Protein AF-A0A8G0ZUX7-F1 (afdb_monomer)

Solvent-accessible surface area (backbone atoms only — not comparable to full-atom values): 9586 Å² total; per-residue (Å²): 133,88,79,82,77,76,72,88,67,73,80,69,89,56,56,76,66,33,42,53,36,44,75,70,40,68,46,52,58,52,49,66,50,47,54,60,52,49,51,51,44,46,54,55,25,51,53,34,42,50,45,19,73,76,69,72,49,55,58,68,60,20,51,52,34,50,53,52,41,44,54,48,51,54,50,50,49,56,51,45,27,54,34,34,30,64,35,73,74,39,70,51,62,49,88,84,43,34,68,51,43,56,37,48,51,52,24,49,50,38,46,49,51,44,52,51,30,63,78,69,61,76,49,58,74,69,58,46,49,52,46,50,51,54,24,48,54,42,41,50,54,35,51,48,54,52,52,54,51,54,51,50,56,51,52,60,55,60,74,65,55,78,73,78,78,75,78,76,73,89,128

Mean predicted aligned error: 7.19 Å

Structure (mmCIF, N/CA/C/O backbone):
data_AF-A0A8G0ZUX7-F1
#
_entry.id   AF-A0A8G0ZUX7-F1
#
loop_
_atom_site.group_PDB
_atom_site.id
_atom_site.type_symbol
_atom_site.label_atom_id
_atom_site.label_alt_id
_atom_site.label_comp_id
_atom_site.label_asym_id
_atom_site.label_entity_id
_atom_site.label_seq_id
_atom_site.pdbx_PDB_ins_code
_atom_site.Cartn_x
_atom_site.Cartn_y
_atom_site.Cartn_z
_atom_site.occupancy
_atom_site.B_iso_or_equiv
_atom_site.auth_seq_id
_atom_site.auth_comp_id
_atom_site.auth_asym_id
_atom_site.auth_atom_id
_atom_site.pdbx_PDB_model_num
ATOM 1 N N . MET A 1 1 ? 40.802 23.663 -26.941 1.00 46.91 1 MET A N 1
ATOM 2 C CA . MET A 1 1 ? 40.441 22.458 -26.160 1.00 46.91 1 MET A CA 1
ATOM 3 C C . MET A 1 1 ? 38.925 22.418 -26.002 1.00 46.91 1 MET A C 1
ATOM 5 O O . MET A 1 1 ? 38.394 23.395 -25.481 1.00 46.91 1 MET A O 1
ATOM 9 N N . PRO A 1 2 ? 38.210 21.379 -26.467 1.00 40.09 2 PRO A N 1
ATOM 10 C CA . PRO A 1 2 ? 36.776 21.268 -26.227 1.00 40.09 2 PRO A CA 1
ATOM 11 C C . PRO A 1 2 ? 36.542 20.947 -24.749 1.00 40.09 2 PRO A C 1
ATOM 13 O O . PRO A 1 2 ? 37.128 20.016 -24.198 1.00 40.09 2 PRO A O 1
ATOM 16 N N . ARG A 1 3 ? 35.709 21.754 -24.097 1.00 42.25 3 ARG A N 1
ATOM 17 C CA . ARG A 1 3 ? 35.315 21.578 -22.700 1.00 42.25 3 ARG A CA 1
ATOM 18 C C . ARG A 1 3 ? 34.274 20.458 -22.663 1.00 42.25 3 ARG A C 1
ATOM 20 O O . ARG A 1 3 ? 33.165 20.656 -23.147 1.00 42.25 3 ARG A O 1
ATOM 27 N N . LEU A 1 4 ? 34.632 19.287 -22.138 1.00 48.44 4 LEU A N 1
ATOM 28 C CA . LEU A 1 4 ? 33.670 18.217 -21.873 1.00 48.44 4 LEU A CA 1
ATOM 29 C C . LEU A 1 4 ? 32.710 18.707 -20.784 1.00 48.44 4 LEU A C 1
ATOM 31 O O . LEU A 1 4 ? 33.050 18.732 -19.602 1.00 48.44 4 LEU A O 1
ATOM 35 N N . THR A 1 5 ? 31.521 19.146 -21.181 1.00 43.84 5 THR A N 1
ATOM 36 C CA . THR A 1 5 ? 30.413 19.370 -20.260 1.00 43.84 5 THR A CA 1
ATOM 37 C C . THR A 1 5 ? 29.921 18.005 -19.802 1.00 43.84 5 THR A C 1
ATOM 39 O O . THR A 1 5 ? 29.154 17.333 -20.488 1.00 43.84 5 THR A O 1
ATOM 42 N N . TYR A 1 6 ? 30.385 17.562 -18.633 1.00 41.53 6 TYR A N 1
ATOM 43 C CA . TYR A 1 6 ? 29.750 16.447 -17.945 1.00 41.53 6 TYR A CA 1
ATOM 44 C C . TYR A 1 6 ? 28.365 16.944 -17.528 1.00 41.53 6 TYR A C 1
ATOM 46 O O . TYR A 1 6 ? 28.220 17.649 -16.529 1.00 41.53 6 TYR A O 1
ATOM 54 N N . SER A 1 7 ? 27.345 16.654 -18.340 1.00 51.12 7 SER A N 1
ATOM 55 C CA . SER A 1 7 ? 25.968 16.722 -17.864 1.00 51.12 7 SER A CA 1
ATOM 56 C C . SER A 1 7 ? 25.947 15.878 -16.595 1.00 51.12 7 SER A C 1
ATOM 58 O O . SER A 1 7 ? 26.295 14.697 -16.640 1.00 51.12 7 SER A O 1
ATOM 60 N N . SER A 1 8 ? 25.624 16.482 -15.452 1.00 53.84 8 SER A N 1
ATOM 61 C CA . SER A 1 8 ? 25.340 15.771 -14.206 1.00 53.84 8 SER A CA 1
ATOM 62 C C . SER A 1 8 ? 24.028 15.002 -14.389 1.00 53.84 8 SER A C 1
ATOM 64 O O . SER A 1 8 ? 22.993 15.302 -13.798 1.00 53.84 8 SER A O 1
ATOM 66 N N . GLY A 1 9 ? 24.054 14.037 -15.306 1.00 50.56 9 GLY A N 1
ATOM 67 C CA . GLY A 1 9 ? 22.902 13.296 -15.763 1.00 50.56 9 GLY A CA 1
ATOM 68 C C . GLY A 1 9 ? 22.456 12.387 -14.641 1.00 50.56 9 GLY A C 1
ATOM 69 O O . GLY A 1 9 ? 23.124 11.400 -14.328 1.00 50.56 9 GLY A O 1
ATOM 70 N N . ARG A 1 10 ? 21.316 12.712 -14.027 1.00 61.59 10 ARG A N 1
ATOM 71 C CA . ARG A 1 10 ? 20.598 11.757 -13.184 1.00 61.59 10 ARG A CA 1
ATOM 72 C C . ARG A 1 10 ? 20.484 10.443 -13.948 1.00 61.59 10 ARG A C 1
ATOM 74 O O . ARG A 1 10 ? 20.106 10.430 -15.119 1.00 61.59 10 ARG A O 1
ATOM 81 N N . LYS A 1 11 ? 20.833 9.339 -13.285 1.00 69.12 11 LYS A N 1
ATOM 82 C CA . LYS A 1 11 ? 20.730 8.006 -13.875 1.00 69.12 11 LYS A CA 1
ATOM 83 C C . LYS A 1 11 ? 19.268 7.791 -14.304 1.00 69.12 11 LYS A C 1
ATOM 85 O O . LYS A 1 11 ? 18.387 7.875 -13.446 1.00 69.12 11 LYS A O 1
ATOM 90 N N . PRO A 1 12 ? 18.988 7.570 -15.599 1.00 73.56 12 PRO A N 1
ATOM 91 C CA . PRO A 1 12 ? 17.620 7.448 -16.081 1.00 73.56 12 PRO A CA 1
ATOM 92 C C . PRO A 1 12 ? 16.940 6.231 -15.449 1.00 73.56 12 PRO A C 1
ATOM 94 O O . PRO A 1 12 ? 17.558 5.178 -15.311 1.00 73.56 12 PRO A O 1
ATOM 97 N N . LEU A 1 13 ? 15.655 6.374 -15.105 1.00 82.81 13 LEU A N 1
ATOM 98 C CA . LEU A 1 13 ? 14.870 5.328 -14.432 1.00 82.81 13 LEU A CA 1
ATOM 99 C C . LEU A 1 13 ? 14.754 4.030 -15.252 1.00 82.81 13 LEU A C 1
ATOM 101 O O . LEU A 1 13 ? 14.621 2.953 -14.685 1.00 82.81 13 LEU A O 1
ATOM 105 N N . TYR A 1 14 ? 14.802 4.150 -16.581 1.00 89.19 14 TYR A N 1
ATOM 106 C CA . TYR A 1 14 ? 14.746 3.033 -17.520 1.00 89.19 14 TYR A CA 1
ATOM 107 C C . TYR A 1 14 ? 15.785 3.227 -18.624 1.00 89.19 14 TYR A C 1
ATOM 109 O O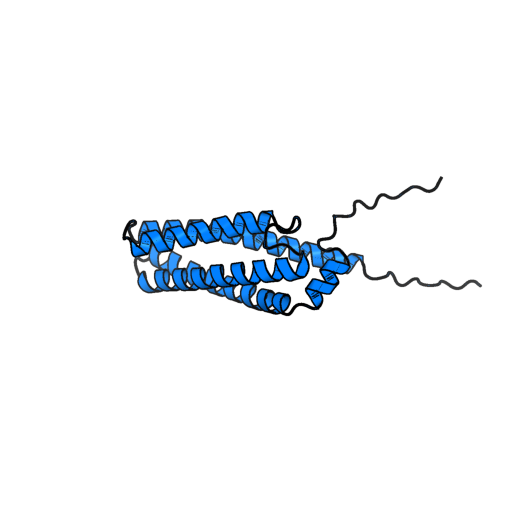 . TYR A 1 14 ? 15.872 4.314 -19.217 1.00 89.19 14 TYR A O 1
ATOM 117 N N . THR A 1 15 ? 16.492 2.156 -18.972 1.00 91.19 15 THR A N 1
ATOM 118 C CA . THR A 1 15 ? 17.169 2.008 -20.266 1.00 91.19 15 THR A CA 1
ATOM 119 C C . THR A 1 15 ? 16.148 2.043 -21.417 1.00 91.19 15 THR A C 1
ATOM 121 O O . THR A 1 15 ? 14.950 1.831 -21.196 1.00 91.19 15 THR A O 1
ATOM 124 N N . PRO A 1 16 ? 16.572 2.286 -22.673 1.00 92.31 16 PRO A N 1
ATOM 125 C CA . PRO A 1 16 ? 15.661 2.249 -23.821 1.00 92.31 16 PRO A CA 1
ATOM 126 C C . PRO A 1 16 ? 14.915 0.913 -23.962 1.00 92.31 16 PRO A C 1
ATOM 128 O O . PRO A 1 16 ? 13.725 0.896 -24.262 1.00 92.31 16 PRO A O 1
ATOM 131 N N . GLN A 1 17 ? 15.594 -0.202 -23.678 1.00 94.12 17 GLN A N 1
ATOM 132 C CA . GLN A 1 17 ? 15.009 -1.541 -23.757 1.00 94.12 17 GLN A CA 1
ATOM 133 C C . GLN A 1 17 ? 13.985 -1.789 -22.639 1.00 94.12 17 GLN A C 1
ATOM 135 O O . GLN A 1 17 ? 12.903 -2.306 -22.905 1.00 94.12 17 GLN A O 1
ATOM 140 N N . GLU A 1 18 ? 14.285 -1.388 -21.399 1.00 94.56 18 GLU A N 1
ATOM 141 C CA . GLU A 1 18 ? 13.328 -1.472 -20.283 1.00 94.56 18 GLU A CA 1
ATOM 142 C C . GLU A 1 18 ? 12.096 -0.607 -20.543 1.00 94.56 18 GLU A C 1
ATOM 144 O O . GLU A 1 18 ? 10.974 -1.035 -20.282 1.00 94.56 18 GLU A O 1
ATOM 149 N N . ARG A 1 19 ? 12.280 0.582 -21.125 1.00 92.88 19 ARG A N 1
ATOM 150 C CA . ARG A 1 19 ? 11.168 1.453 -21.514 1.00 92.88 19 ARG A CA 1
ATOM 151 C C . ARG A 1 19 ? 10.269 0.793 -22.559 1.00 92.88 19 ARG A C 1
ATOM 153 O O . ARG A 1 19 ? 9.060 0.778 -22.373 1.00 92.88 19 ARG A O 1
ATOM 160 N N . ALA A 1 20 ? 10.845 0.182 -23.595 1.00 94.94 20 ALA A N 1
ATOM 161 C CA . ALA A 1 20 ? 10.073 -0.550 -24.599 1.00 94.94 20 ALA A CA 1
ATOM 162 C C . ALA A 1 20 ? 9.286 -1.729 -23.989 1.00 94.94 20 ALA A C 1
ATOM 164 O O . ALA A 1 20 ? 8.121 -1.944 -24.329 1.00 94.94 20 ALA A O 1
ATOM 165 N N . ARG A 1 21 ? 9.878 -2.464 -23.035 1.00 96.75 21 ARG A N 1
ATOM 166 C CA . ARG A 1 21 ? 9.169 -3.527 -22.293 1.00 96.75 21 ARG A CA 1
ATOM 167 C C . ARG A 1 21 ? 8.042 -2.973 -21.418 1.00 96.75 21 ARG A C 1
ATOM 169 O O . ARG A 1 21 ? 6.944 -3.522 -21.414 1.00 96.75 21 ARG A O 1
ATOM 176 N N . ARG A 1 22 ? 8.278 -1.859 -20.720 1.00 95.31 22 ARG A N 1
ATOM 177 C CA . ARG A 1 22 ? 7.262 -1.159 -19.915 1.00 95.31 22 ARG A CA 1
ATOM 178 C C . ARG A 1 22 ? 6.079 -0.696 -20.764 1.00 95.31 22 ARG A C 1
ATOM 180 O O . ARG A 1 22 ? 4.936 -0.824 -20.333 1.00 95.31 22 ARG A O 1
ATOM 187 N N . ASP A 1 23 ? 6.356 -0.154 -21.942 1.00 95.19 23 ASP A N 1
ATOM 188 C CA . ASP A 1 23 ? 5.329 0.423 -22.811 1.00 95.19 23 ASP A CA 1
ATOM 189 C C . ASP A 1 23 ? 4.517 -0.661 -23.542 1.00 95.19 23 ASP A C 1
ATOM 191 O O . ASP A 1 23 ? 3.363 -0.431 -23.892 1.00 95.19 23 ASP A O 1
ATOM 195 N N . SER A 1 24 ? 5.079 -1.862 -23.717 1.00 96.31 24 SER A N 1
ATOM 196 C CA . SER A 1 24 ? 4.398 -3.003 -24.351 1.00 96.31 24 SER A CA 1
ATOM 197 C C . SER A 1 24 ? 3.643 -3.914 -23.376 1.00 96.31 24 SER A C 1
ATOM 199 O O . SER A 1 24 ? 2.762 -4.667 -23.796 1.00 96.31 24 SER A O 1
ATOM 201 N N . THR A 1 25 ? 3.945 -3.870 -22.074 1.00 97.12 25 THR A N 1
ATOM 202 C CA . THR A 1 25 ? 3.295 -4.742 -21.087 1.00 97.12 25 THR A CA 1
ATOM 203 C C . THR A 1 25 ? 1.962 -4.186 -20.575 1.00 97.12 25 THR A C 1
ATOM 205 O O . THR A 1 25 ? 1.859 -3.042 -20.129 1.00 97.12 25 THR A O 1
ATOM 208 N N . ARG A 1 26 ? 0.927 -5.037 -20.532 1.00 97.75 26 ARG A N 1
ATOM 209 C CA . ARG A 1 26 ? -0.393 -4.702 -19.952 1.00 97.75 26 ARG A CA 1
ATOM 210 C C . ARG A 1 26 ? -0.320 -4.413 -18.453 1.00 97.75 26 ARG A C 1
ATOM 212 O O . ARG A 1 26 ?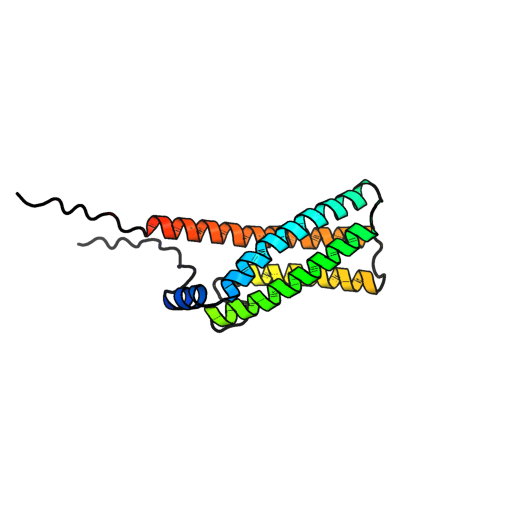 -1.188 -3.730 -17.914 1.00 97.75 26 ARG A O 1
ATOM 219 N N . TRP A 1 27 ? 0.717 -4.907 -17.780 1.00 97.75 27 TRP A N 1
ATOM 220 C CA . TRP A 1 27 ? 0.896 -4.723 -16.345 1.00 97.75 27 TRP A CA 1
ATOM 221 C C . TRP A 1 27 ? 1.088 -3.251 -15.956 1.00 97.75 27 TRP A C 1
ATOM 223 O O . TRP A 1 27 ? 0.684 -2.866 -14.864 1.00 97.75 27 TRP A O 1
ATOM 233 N N . THR A 1 28 ? 1.604 -2.405 -16.857 1.00 95.81 28 THR A N 1
ATOM 234 C CA . THR A 1 28 ? 1.705 -0.955 -16.617 1.00 95.81 28 THR A CA 1
ATOM 235 C C . THR A 1 28 ? 0.319 -0.326 -16.449 1.00 95.81 28 THR A C 1
ATOM 237 O O . THR A 1 28 ? 0.118 0.491 -15.552 1.00 95.81 28 THR A O 1
ATOM 240 N N . LEU A 1 29 ? -0.663 -0.748 -17.256 1.00 96.62 29 LEU A N 1
ATOM 241 C CA . LEU A 1 29 ? -2.054 -0.309 -17.115 1.00 96.62 29 LEU A CA 1
ATOM 242 C C . LEU A 1 29 ? -2.670 -0.821 -15.808 1.00 96.62 29 LEU A C 1
ATOM 244 O O . LEU A 1 29 ? -3.325 -0.057 -15.106 1.00 96.62 29 LEU A O 1
ATOM 248 N N . VAL A 1 30 ? -2.427 -2.091 -15.463 1.00 98.06 30 VAL A N 1
ATOM 249 C CA . VAL A 1 30 ? -2.911 -2.682 -14.203 1.00 98.06 30 VAL A CA 1
ATOM 250 C C . VAL A 1 30 ? -2.412 -1.871 -13.004 1.00 98.06 30 VAL A C 1
ATOM 252 O O . VAL A 1 30 ? -3.222 -1.465 -12.175 1.00 98.06 30 VAL A O 1
ATOM 255 N N . GLN A 1 31 ? -1.116 -1.548 -12.948 1.00 96.00 31 GLN A N 1
ATOM 256 C CA . GLN A 1 31 ? -0.559 -0.696 -11.890 1.00 96.00 31 GLN A CA 1
ATOM 257 C C . GLN A 1 31 ? -1.142 0.723 -11.919 1.00 96.00 31 GLN A C 1
ATOM 259 O O . GLN A 1 31 ? -1.483 1.272 -10.871 1.00 96.00 31 GLN A O 1
ATOM 264 N N . GLY A 1 32 ? -1.322 1.297 -13.113 1.00 94.56 32 GLY A N 1
ATOM 265 C CA . GLY A 1 32 ? -1.932 2.615 -13.298 1.00 94.56 32 GLY A CA 1
ATOM 266 C C . GLY A 1 32 ? -3.373 2.721 -12.788 1.00 94.56 32 GLY A C 1
ATOM 267 O O . GLY A 1 32 ? -3.798 3.816 -12.432 1.00 94.56 32 GLY A O 1
ATOM 268 N N . ILE A 1 33 ? -4.104 1.605 -12.709 1.00 97.19 33 ILE A N 1
ATOM 269 C CA . ILE A 1 33 ? -5.459 1.527 -12.140 1.00 97.19 33 ILE A CA 1
ATOM 270 C C . ILE A 1 33 ? -5.413 1.179 -10.646 1.00 97.19 33 ILE A C 1
ATOM 272 O O . ILE A 1 33 ? -6.091 1.817 -9.837 1.00 97.19 33 ILE A O 1
ATOM 276 N N . LEU A 1 34 ? -4.612 0.180 -10.261 1.00 97.50 34 LEU A N 1
ATOM 277 C CA . LEU A 1 34 ? -4.545 -0.294 -8.878 1.00 97.50 34 LEU A CA 1
ATOM 278 C C . LEU A 1 34 ? -3.982 0.762 -7.926 1.00 97.50 34 LEU A C 1
ATOM 280 O O . LEU A 1 34 ? -4.490 0.880 -6.815 1.00 97.50 34 LEU A O 1
ATOM 284 N N . ALA A 1 35 ? -2.981 1.546 -8.334 1.00 94.25 35 ALA A N 1
ATOM 285 C CA . ALA A 1 35 ? -2.379 2.545 -7.451 1.00 94.25 35 ALA A CA 1
ATOM 286 C C . ALA A 1 35 ? -3.371 3.659 -7.031 1.00 94.25 35 ALA A C 1
ATOM 288 O O . ALA A 1 35 ? -3.498 3.896 -5.826 1.00 94.25 35 ALA A O 1
ATOM 289 N N . PRO A 1 36 ? -4.137 4.300 -7.943 1.00 95.81 36 PRO A N 1
ATOM 290 C CA . PRO A 1 36 ? -5.187 5.249 -7.559 1.00 95.81 36 PRO A CA 1
ATOM 291 C C . PRO A 1 36 ? -6.300 4.633 -6.708 1.00 95.81 36 PRO A C 1
ATOM 293 O O . PRO A 1 36 ? -6.704 5.229 -5.709 1.00 95.81 36 PRO A O 1
ATOM 296 N N . LEU A 1 37 ? -6.778 3.434 -7.064 1.00 97.81 37 LEU A N 1
ATOM 297 C CA . LEU A 1 37 ? -7.801 2.741 -6.273 1.00 97.81 37 LEU A CA 1
ATOM 298 C C . LEU A 1 37 ? -7.295 2.438 -4.863 1.00 97.81 37 LEU A C 1
ATOM 300 O O . LEU A 1 37 ? -8.010 2.652 -3.887 1.00 97.81 37 LEU A O 1
ATOM 304 N N . GLN A 1 38 ? -6.039 2.016 -4.743 1.00 97.38 38 GLN A N 1
ATOM 305 C CA . GLN A 1 38 ? -5.428 1.735 -3.456 1.00 97.38 38 GLN A CA 1
ATOM 306 C C . GLN A 1 38 ? -5.294 2.990 -2.586 1.00 97.38 38 GLN A C 1
ATOM 308 O O . GLN A 1 38 ? -5.482 2.926 -1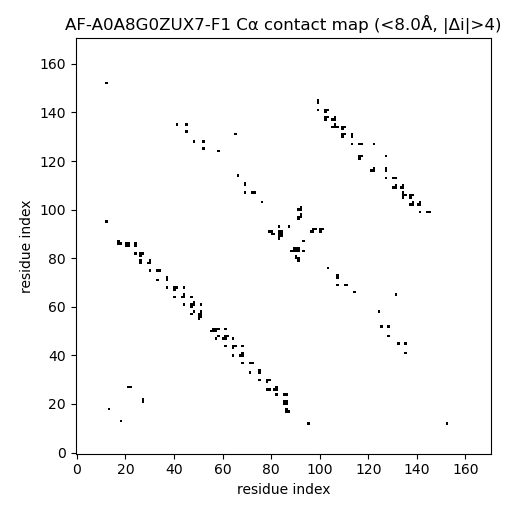.368 1.00 97.38 38 GLN A O 1
ATOM 313 N N . PHE A 1 39 ? -5.009 4.141 -3.199 1.00 96.38 39 PHE A N 1
ATOM 314 C CA . PHE A 1 39 ? -5.003 5.422 -2.496 1.00 96.38 39 PHE A CA 1
ATOM 315 C C . PHE A 1 39 ? -6.410 5.840 -2.034 1.00 96.38 39 PHE A C 1
ATOM 317 O O . PHE A 1 39 ? -6.570 6.336 -0.919 1.00 96.38 39 PHE A O 1
ATOM 324 N N . LEU A 1 40 ? -7.447 5.593 -2.838 1.00 98.25 40 LEU A N 1
ATOM 325 C CA . LEU A 1 40 ? -8.833 5.854 -2.437 1.00 98.25 40 LEU A CA 1
ATOM 326 C C . LEU A 1 40 ? -9.253 4.971 -1.251 1.00 98.25 40 LEU A C 1
ATOM 328 O O . LEU A 1 40 ? -9.776 5.477 -0.258 1.00 98.25 40 LEU A O 1
ATOM 332 N N . VAL A 1 41 ? -8.973 3.666 -1.324 1.00 98.31 41 VAL A N 1
ATOM 333 C CA . VAL A 1 41 ? -9.240 2.713 -0.233 1.00 98.31 41 VAL A CA 1
ATOM 334 C C . VAL A 1 41 ? -8.488 3.119 1.038 1.00 98.31 41 VAL A C 1
ATOM 336 O O . VAL A 1 41 ? -9.048 3.072 2.133 1.00 98.31 41 VAL A O 1
ATOM 339 N N . PHE A 1 42 ? -7.242 3.582 0.899 1.00 98.44 42 PHE A N 1
ATOM 340 C CA . PHE A 1 42 ? -6.478 4.167 1.998 1.00 98.44 42 PHE A CA 1
ATOM 341 C C . PHE A 1 42 ? -7.192 5.360 2.643 1.00 98.44 42 PHE A C 1
ATOM 343 O O . PHE A 1 42 ? -7.367 5.357 3.859 1.00 98.44 42 PHE A O 1
ATOM 350 N N . ALA A 1 43 ? -7.615 6.352 1.856 1.00 98.56 43 ALA A N 1
ATOM 351 C CA . ALA A 1 43 ? -8.234 7.568 2.379 1.00 98.56 43 ALA A CA 1
ATOM 352 C C . ALA A 1 43 ? -9.551 7.276 3.117 1.00 98.56 43 ALA A C 1
ATOM 354 O O . ALA A 1 43 ? -9.765 7.771 4.226 1.00 98.56 43 ALA A O 1
ATOM 355 N N . VAL A 1 44 ? -10.401 6.417 2.540 1.00 98.81 44 VAL A N 1
ATOM 356 C CA . VAL A 1 44 ? -11.653 5.975 3.177 1.00 98.81 44 VAL A CA 1
ATOM 357 C C . VAL A 1 44 ? -11.361 5.250 4.487 1.00 98.81 44 VAL A C 1
ATOM 359 O O . VAL A 1 44 ? -11.961 5.559 5.517 1.00 98.81 44 VAL A O 1
ATOM 362 N N . SER A 1 45 ? -10.413 4.311 4.472 1.00 98.75 45 SER A N 1
ATOM 363 C CA . SER A 1 45 ? -10.074 3.547 5.667 1.00 98.75 45 SER A CA 1
ATOM 364 C C . SER A 1 45 ? -9.472 4.423 6.767 1.00 98.75 45 SER A C 1
ATOM 366 O O . SER A 1 45 ? -9.860 4.285 7.924 1.00 98.75 45 SER A O 1
ATOM 368 N N . LEU A 1 46 ? -8.601 5.378 6.427 1.00 98.75 46 LEU A N 1
ATOM 369 C CA . LEU A 1 46 ? -8.067 6.347 7.387 1.00 98.75 46 LEU A CA 1
ATOM 370 C C . LEU A 1 46 ? -9.196 7.134 8.067 1.00 98.75 46 LEU A C 1
ATOM 372 O O . LEU A 1 46 ? -9.207 7.236 9.292 1.00 98.75 46 LEU A O 1
ATOM 376 N N . GLY A 1 47 ? -10.177 7.623 7.303 1.00 98.81 47 GLY A N 1
ATOM 377 C CA . GLY A 1 47 ? -11.341 8.314 7.863 1.00 98.81 47 GLY A CA 1
ATOM 378 C C . GLY A 1 47 ? -12.139 7.447 8.845 1.00 98.81 47 GLY A C 1
ATOM 379 O O . GLY A 1 47 ? -12.505 7.913 9.923 1.00 98.81 47 GLY A O 1
ATOM 380 N N . LEU A 1 48 ? -12.362 6.171 8.515 1.00 98.81 48 LEU A N 1
ATOM 381 C CA . LEU A 1 48 ? -13.081 5.231 9.384 1.00 98.81 48 LEU A CA 1
ATOM 382 C C . LEU A 1 48 ? -12.298 4.882 10.657 1.00 98.81 48 LEU A C 1
ATOM 384 O O . LEU A 1 48 ? -12.885 4.845 11.738 1.00 98.81 48 LEU A O 1
ATOM 388 N N . VAL A 1 49 ? -10.984 4.669 10.545 1.00 98.75 49 VAL A N 1
ATOM 389 C CA . VAL A 1 49 ? -10.096 4.412 11.691 1.00 98.75 49 VAL A CA 1
ATOM 390 C C . VAL A 1 49 ? -10.086 5.606 12.642 1.00 98.75 49 VAL A C 1
ATOM 392 O O . VAL A 1 49 ? -10.284 5.435 13.843 1.00 98.75 49 VAL A O 1
ATOM 395 N N . LEU A 1 50 ? -9.919 6.823 12.114 1.00 98.69 50 LEU A N 1
ATOM 396 C CA . LEU A 1 50 ? -9.932 8.041 12.924 1.00 98.69 50 LEU A CA 1
ATOM 397 C C . LEU A 1 50 ? -11.300 8.277 13.571 1.00 98.69 50 LEU A C 1
ATOM 399 O O . LEU A 1 50 ? -11.358 8.601 14.755 1.00 98.69 50 LEU A O 1
ATOM 403 N N . ARG A 1 51 ? -12.400 8.054 12.839 1.00 98.56 51 ARG A N 1
ATOM 404 C CA . ARG A 1 51 ? -13.757 8.136 13.401 1.00 98.56 51 ARG A CA 1
ATOM 405 C C . ARG A 1 51 ? -13.907 7.212 14.604 1.00 98.56 51 ARG A C 1
ATOM 407 O O . ARG A 1 51 ? -14.371 7.668 15.647 1.00 98.56 51 ARG A O 1
ATOM 414 N N . PHE A 1 52 ? -13.500 5.950 14.476 1.00 98.62 52 PHE A N 1
ATOM 415 C CA . PHE A 1 52 ? -13.576 5.002 15.584 1.00 98.62 52 PHE A CA 1
ATOM 416 C C . PHE A 1 52 ? -12.706 5.435 16.770 1.00 98.62 52 PHE A C 1
ATOM 418 O O . PHE A 1 52 ? -13.179 5.418 17.900 1.00 98.62 52 PHE A O 1
ATOM 425 N N . LEU A 1 53 ? -11.471 5.883 16.533 1.00 98.19 53 LEU A N 1
ATOM 426 C CA . LEU A 1 53 ? -10.581 6.315 17.616 1.00 98.19 53 LEU A CA 1
ATOM 427 C C . LEU A 1 53 ? -11.088 7.557 18.365 1.00 98.19 53 LEU A C 1
ATOM 429 O O . LEU A 1 53 ? -10.853 7.673 19.563 1.00 98.19 53 LEU A O 1
ATOM 433 N N . ILE A 1 54 ? -11.777 8.471 17.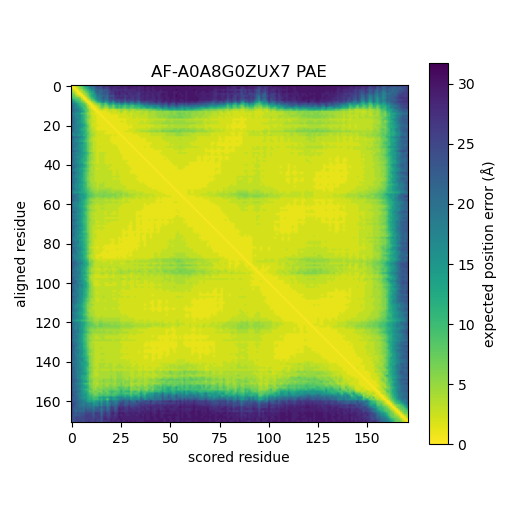679 1.00 98.31 54 ILE A N 1
ATOM 434 C CA . ILE A 1 54 ? -12.302 9.708 18.278 1.00 98.31 54 ILE A CA 1
ATOM 435 C C . ILE A 1 54 ? -13.639 9.468 18.989 1.00 98.31 54 ILE A C 1
ATOM 437 O O . ILE A 1 54 ? -13.886 10.042 20.045 1.00 98.31 54 ILE A O 1
ATOM 441 N N . THR A 1 55 ? -14.521 8.657 18.399 1.00 98.00 55 THR A N 1
ATOM 442 C CA . THR A 1 55 ? -15.921 8.532 18.850 1.00 98.00 55 THR A CA 1
ATOM 443 C C . THR A 1 55 ? -16.229 7.229 19.581 1.00 98.00 55 THR A C 1
ATOM 445 O O . THR A 1 55 ? -17.267 7.130 20.222 1.00 98.00 55 THR A O 1
ATOM 448 N N . GLY A 1 56 ? -15.371 6.216 19.460 1.00 97.56 56 GLY A N 1
ATOM 449 C CA . GLY A 1 56 ? -15.654 4.844 19.888 1.00 97.56 56 GLY A CA 1
ATOM 450 C C . GLY A 1 56 ? -16.567 4.060 18.934 1.00 97.56 56 GLY A C 1
ATOM 451 O O . GLY A 1 56 ? -16.723 2.853 19.100 1.00 97.56 56 GLY A O 1
ATOM 452 N N . GLU A 1 57 ? -17.129 4.701 17.904 1.00 97.75 57 GLU A N 1
ATOM 453 C CA . GLU A 1 57 ? -18.159 4.118 17.039 1.00 97.75 57 GLU A CA 1
ATOM 454 C C . GLU A 1 57 ? -17.627 3.622 15.688 1.00 97.75 57 GLU A C 1
ATOM 456 O O . GLU A 1 57 ? -16.730 4.204 15.074 1.00 97.75 57 GLU A O 1
ATOM 461 N N . GLY A 1 58 ? -18.248 2.567 15.152 1.00 98.19 58 GLY A N 1
ATOM 462 C CA . GLY A 1 58 ? -17.946 2.068 13.803 1.00 98.19 58 GLY A CA 1
ATOM 463 C C . GLY A 1 58 ? -16.725 1.148 13.691 1.00 98.19 58 GLY A C 1
ATOM 464 O O . GLY A 1 58 ? -16.163 1.023 12.602 1.00 98.19 58 GLY A O 1
ATOM 465 N N . TYR A 1 59 ? -16.346 0.466 14.775 1.00 98.38 59 TYR A N 1
ATOM 466 C CA . TYR A 1 59 ? -15.239 -0.502 14.799 1.00 98.38 59 TYR A CA 1
ATOM 467 C C . TYR A 1 59 ? -15.290 -1.529 13.656 1.00 98.38 59 TYR A C 1
ATOM 469 O O . TYR A 1 59 ? -14.284 -1.782 12.993 1.00 98.38 59 TYR A O 1
ATOM 477 N N . ALA A 1 60 ? -16.471 -2.100 13.392 1.00 98.44 60 ALA A N 1
ATOM 478 C CA . ALA A 1 60 ? -16.650 -3.102 12.344 1.00 98.44 60 ALA A CA 1
ATOM 479 C C . ALA A 1 60 ? -16.356 -2.537 10.944 1.00 98.44 60 ALA A C 1
ATOM 481 O O . ALA A 1 60 ? -15.670 -3.179 10.154 1.00 98.44 60 ALA A O 1
ATOM 482 N N . ALA A 1 61 ? -16.808 -1.311 10.656 1.00 98.69 61 ALA A N 1
ATOM 483 C CA . ALA A 1 61 ? -16.538 -0.642 9.384 1.00 98.69 61 ALA A CA 1
ATOM 484 C C . ALA A 1 61 ? -15.048 -0.295 9.228 1.00 98.69 61 ALA A C 1
ATOM 486 O O . ALA A 1 61 ? -14.474 -0.521 8.162 1.00 98.69 61 ALA A O 1
ATOM 487 N N . ALA A 1 62 ? -14.401 0.195 10.293 1.00 98.69 62 ALA A N 1
ATOM 488 C CA . ALA A 1 62 ? -12.960 0.443 10.298 1.00 98.69 62 ALA A CA 1
ATOM 489 C C . ALA A 1 62 ? -12.178 -0.852 10.021 1.00 98.69 62 ALA A C 1
ATOM 491 O O . ALA A 1 62 ? -11.384 -0.902 9.083 1.00 98.69 62 ALA A O 1
ATOM 492 N N . THR A 1 63 ? -12.489 -1.926 10.747 1.00 98.81 63 THR A N 1
ATOM 493 C CA . THR A 1 63 ? -11.874 -3.251 10.569 1.00 98.81 63 THR A CA 1
ATOM 494 C C . THR A 1 63 ? -12.077 -3.784 9.151 1.00 98.81 63 THR A C 1
ATOM 496 O O . THR A 1 63 ? -11.108 -4.144 8.484 1.00 98.81 63 THR A O 1
ATOM 499 N N . ALA A 1 64 ? -13.311 -3.762 8.636 1.00 98.81 64 ALA A N 1
ATOM 500 C CA . ALA A 1 64 ? -13.611 -4.198 7.273 1.00 98.81 64 ALA A CA 1
ATOM 501 C C . ALA A 1 64 ? -12.818 -3.396 6.229 1.00 98.81 64 ALA A C 1
ATOM 503 O O . ALA A 1 64 ? -12.251 -3.974 5.303 1.00 98.81 64 ALA A O 1
ATOM 504 N N . SER A 1 65 ? -12.709 -2.075 6.402 1.00 98.81 65 SER A N 1
ATOM 505 C CA . SER A 1 65 ? -11.933 -1.226 5.492 1.00 98.81 65 SER A CA 1
ATOM 506 C C . SER A 1 65 ? -10.430 -1.546 5.507 1.00 98.81 65 SER A C 1
ATOM 508 O O . SER A 1 65 ? -9.801 -1.537 4.449 1.00 98.81 65 SER A O 1
ATOM 510 N N . ILE A 1 66 ? -9.864 -1.893 6.672 1.00 98.81 66 ILE A N 1
ATOM 511 C CA . ILE A 1 66 ? -8.462 -2.319 6.799 1.00 98.81 66 ILE A CA 1
ATOM 512 C C . ILE A 1 66 ? -8.255 -3.652 6.077 1.00 98.81 66 ILE A C 1
ATOM 514 O O . ILE A 1 66 ? -7.288 -3.787 5.332 1.00 98.81 66 ILE A O 1
ATOM 518 N N . LEU A 1 67 ? -9.174 -4.611 6.228 1.00 98.81 67 LEU A N 1
ATOM 519 C CA . LEU A 1 67 ? -9.110 -5.891 5.515 1.00 98.81 67 LEU A CA 1
ATOM 520 C C . LEU A 1 67 ? -9.179 -5.702 3.996 1.00 98.81 67 LEU A C 1
ATOM 522 O O . LEU A 1 67 ? -8.352 -6.259 3.275 1.00 98.81 67 LEU A O 1
ATOM 526 N N . VAL A 1 68 ? -10.096 -4.862 3.503 1.00 98.69 68 VAL A N 1
ATOM 527 C CA . VAL A 1 68 ? -10.171 -4.514 2.074 1.00 98.69 68 VAL A CA 1
ATOM 528 C C . VAL A 1 68 ? -8.854 -3.894 1.604 1.00 98.69 68 VAL A C 1
ATOM 530 O O . VAL A 1 68 ? -8.289 -4.338 0.603 1.00 98.69 68 VAL A O 1
ATOM 533 N N . LYS A 1 69 ? -8.303 -2.930 2.351 1.00 98.19 69 LYS A N 1
ATOM 534 C CA . LYS A 1 69 ? -6.997 -2.330 2.046 1.00 98.19 69 LYS A CA 1
ATOM 535 C C . LYS A 1 69 ? -5.877 -3.370 1.997 1.00 98.19 69 LYS A C 1
ATOM 537 O O . LYS A 1 69 ? -5.043 -3.309 1.094 1.00 98.19 69 LYS A O 1
ATOM 542 N N . THR A 1 70 ? -5.855 -4.316 2.935 1.00 98.50 70 THR A N 1
ATOM 543 C CA . THR A 1 70 ? -4.882 -5.415 2.970 1.00 98.50 70 THR A CA 1
ATOM 544 C C . THR A 1 70 ? -4.977 -6.277 1.709 1.00 98.50 70 THR A C 1
ATOM 546 O O . THR A 1 70 ? -3.953 -6.569 1.093 1.00 98.50 70 THR A O 1
ATOM 549 N N . MET A 1 71 ? -6.186 -6.619 1.256 1.00 98.44 71 MET A N 1
ATOM 550 C CA . MET A 1 71 ? -6.372 -7.383 0.014 1.00 98.44 71 MET A CA 1
ATOM 551 C C . MET A 1 71 ? -5.856 -6.629 -1.217 1.00 98.44 71 MET A C 1
ATOM 553 O O . MET A 1 71 ? -5.185 -7.216 -2.072 1.00 98.44 71 MET A O 1
ATOM 557 N N . PHE A 1 72 ? -6.100 -5.319 -1.297 1.00 98.19 72 PHE A N 1
ATOM 558 C CA . PHE A 1 72 ? -5.520 -4.494 -2.356 1.00 98.19 72 PHE A CA 1
ATOM 559 C C . PHE A 1 72 ? -3.988 -4.414 -2.264 1.00 98.19 72 PHE A C 1
ATOM 561 O O . PHE A 1 72 ? -3.338 -4.450 -3.306 1.00 98.19 72 PHE A O 1
ATOM 568 N N . LEU A 1 73 ? -3.398 -4.343 -1.061 1.00 97.88 73 LEU A N 1
ATOM 569 C CA . LEU A 1 73 ? -1.936 -4.356 -0.884 1.00 97.88 73 LEU A CA 1
ATOM 570 C C . LEU A 1 73 ? -1.308 -5.642 -1.419 1.00 97.88 73 LEU A C 1
ATOM 572 O O . LEU A 1 73 ? -0.327 -5.583 -2.157 1.00 97.88 73 LEU A O 1
ATOM 576 N N . TYR A 1 74 ? -1.886 -6.797 -1.096 1.00 98.38 74 TYR A N 1
ATOM 577 C CA . TYR A 1 74 ? -1.414 -8.063 -1.653 1.00 98.38 74 TYR A CA 1
ATOM 578 C C . TYR A 1 74 ? -1.567 -8.103 -3.172 1.00 98.38 74 TYR A C 1
ATOM 580 O O . TYR A 1 74 ? -0.640 -8.496 -3.878 1.00 98.38 74 TYR A O 1
ATOM 588 N N . THR A 1 75 ? -2.705 -7.635 -3.686 1.00 98.38 75 THR A N 1
ATOM 589 C CA . THR A 1 75 ? -2.973 -7.611 -5.129 1.00 98.38 75 THR A CA 1
ATOM 590 C C . THR A 1 75 ? -1.974 -6.725 -5.871 1.00 98.38 75 THR A C 1
ATOM 592 O O . THR A 1 75 ? -1.384 -7.157 -6.865 1.00 98.38 75 THR A O 1
ATOM 595 N N . ILE A 1 76 ? -1.744 -5.498 -5.395 1.00 96.50 76 ILE A N 1
ATOM 596 C CA . ILE A 1 76 ? -0.822 -4.559 -6.043 1.00 96.50 76 ILE A CA 1
ATOM 597 C C . ILE A 1 76 ? 0.632 -5.026 -5.927 1.00 96.50 76 ILE A C 1
ATOM 599 O O . ILE A 1 76 ? 1.373 -4.891 -6.891 1.00 96.50 76 ILE A O 1
ATOM 603 N N . MET A 1 77 ? 1.020 -5.665 -4.818 1.00 96.81 77 MET A N 1
ATOM 604 C CA . MET A 1 77 ? 2.356 -6.247 -4.657 1.00 96.81 77 MET A CA 1
ATOM 605 C C . MET A 1 77 ? 2.595 -7.407 -5.623 1.00 96.81 77 MET A C 1
ATOM 607 O O . MET A 1 77 ? 3.590 -7.412 -6.340 1.00 96.81 77 MET A O 1
ATOM 611 N N . VAL A 1 78 ? 1.677 -8.376 -5.695 1.00 97.94 78 VAL A N 1
ATOM 612 C CA . VAL A 1 78 ? 1.826 -9.532 -6.596 1.00 97.94 78 VAL A CA 1
ATOM 613 C C . VAL A 1 78 ? 1.876 -9.073 -8.051 1.00 97.94 78 VAL A C 1
ATOM 615 O O . VAL A 1 78 ? 2.765 -9.462 -8.807 1.00 97.94 78 VAL A O 1
ATOM 618 N N . THR A 1 79 ? 0.949 -8.204 -8.450 1.00 98.12 79 THR A N 1
ATOM 619 C CA . THR A 1 79 ? 0.928 -7.664 -9.817 1.00 98.12 79 THR A CA 1
ATOM 620 C C . THR A 1 79 ? 2.111 -6.732 -10.098 1.00 98.12 79 THR A C 1
ATOM 622 O O . THR A 1 79 ? 2.577 -6.684 -11.236 1.00 98.12 79 THR A O 1
ATOM 625 N N . GLY A 1 80 ? 2.629 -6.034 -9.085 1.00 96.69 80 GLY A N 1
ATOM 626 C CA . GLY A 1 80 ? 3.832 -5.205 -9.159 1.00 96.69 80 GLY A CA 1
ATOM 627 C C . GLY A 1 80 ? 5.089 -6.045 -9.366 1.00 96.69 80 GLY A C 1
ATOM 628 O O . GLY A 1 80 ? 5.864 -5.771 -10.277 1.00 96.69 80 GLY A O 1
ATOM 629 N N . ALA A 1 81 ? 5.228 -7.152 -8.637 1.00 97.50 81 ALA A N 1
ATOM 630 C CA . ALA A 1 81 ? 6.317 -8.105 -8.822 1.00 97.50 81 ALA A CA 1
ATOM 631 C C . ALA A 1 81 ? 6.322 -8.693 -10.246 1.00 97.50 81 ALA A C 1
ATOM 633 O O . ALA A 1 81 ? 7.375 -8.811 -10.875 1.00 97.50 81 ALA A O 1
ATOM 634 N N . ILE A 1 82 ? 5.144 -9.033 -10.785 1.00 98.19 82 ILE A N 1
ATOM 635 C CA . ILE A 1 82 ? 5.008 -9.512 -12.171 1.00 98.19 82 ILE A CA 1
ATOM 636 C C . ILE A 1 82 ? 5.369 -8.406 -13.172 1.00 98.19 82 ILE A C 1
ATOM 638 O O . ILE A 1 82 ? 6.062 -8.672 -14.159 1.00 98.19 82 ILE A O 1
ATOM 642 N N . TRP A 1 83 ? 4.924 -7.170 -12.927 1.00 97.69 83 TRP A N 1
ATOM 643 C CA . TRP A 1 83 ? 5.303 -6.016 -13.740 1.00 97.69 83 TRP A CA 1
ATOM 644 C C . TRP A 1 83 ? 6.825 -5.830 -13.764 1.00 97.69 83 TRP A C 1
ATOM 646 O O . TRP A 1 83 ? 7.407 -5.730 -14.847 1.00 97.69 83 TRP A O 1
ATOM 656 N N . GLU A 1 84 ? 7.487 -5.874 -12.606 1.00 96.56 84 GLU A N 1
ATOM 657 C CA . GLU A 1 84 ? 8.946 -5.775 -12.522 1.00 96.56 84 GLU A CA 1
ATOM 658 C C . GLU A 1 84 ? 9.641 -6.912 -13.255 1.00 96.56 84 GLU A C 1
ATOM 660 O O . GLU A 1 84 ? 10.593 -6.666 -13.997 1.00 96.56 84 GLU A O 1
ATOM 665 N N . LYS A 1 85 ? 9.127 -8.142 -13.162 1.00 97.12 85 LYS A N 1
ATOM 666 C CA . LYS A 1 85 ? 9.683 -9.266 -13.919 1.00 97.12 85 LYS A CA 1
ATOM 667 C C . LYS A 1 85 ? 9.610 -9.020 -15.423 1.00 97.12 85 LYS A C 1
ATOM 669 O O . LYS A 1 85 ? 10.581 -9.301 -16.126 1.00 97.12 85 LYS A O 1
ATOM 674 N N . ALA A 1 86 ? 8.499 -8.472 -15.913 1.00 97.19 86 ALA A N 1
ATOM 675 C CA . ALA A 1 86 ? 8.318 -8.156 -17.329 1.00 97.19 86 ALA A CA 1
ATOM 676 C C . ALA A 1 86 ? 9.239 -7.018 -17.811 1.00 97.19 86 ALA A C 1
ATOM 678 O O . ALA A 1 86 ? 9.687 -7.036 -18.959 1.00 97.19 86 ALA A O 1
ATOM 679 N N . VAL A 1 87 ? 9.542 -6.036 -16.956 1.00 96.38 87 VAL A N 1
ATOM 680 C CA . VAL A 1 87 ? 10.349 -4.860 -17.327 1.00 96.38 87 VAL A CA 1
ATOM 681 C C . VAL A 1 87 ? 11.843 -5.070 -17.073 1.00 96.38 87 VAL A C 1
ATOM 683 O O . VAL A 1 87 ? 12.655 -4.752 -17.941 1.00 96.38 87 VAL A O 1
ATOM 686 N N . PHE A 1 88 ? 12.218 -5.635 -15.931 1.00 95.38 88 PHE A N 1
ATOM 687 C CA . PHE A 1 88 ? 13.596 -5.737 -15.436 1.00 95.38 88 PHE A CA 1
ATOM 688 C C . PHE A 1 88 ? 14.150 -7.164 -15.425 1.00 95.38 88 PHE A C 1
ATOM 690 O O . PHE A 1 88 ? 15.333 -7.354 -15.161 1.00 95.38 88 PHE A O 1
ATOM 697 N N . GLY A 1 89 ? 13.325 -8.178 -15.696 1.00 95.69 89 GLY A N 1
ATOM 698 C CA . GLY A 1 89 ? 13.762 -9.574 -15.664 1.00 95.69 89 GLY A CA 1
ATOM 699 C C . GLY A 1 89 ? 13.917 -10.156 -14.253 1.00 95.69 89 GLY A C 1
ATOM 700 O O . GLY A 1 89 ? 14.348 -11.304 -14.133 1.00 95.69 89 GLY A O 1
ATOM 701 N N . GLN A 1 90 ? 13.493 -9.446 -13.203 1.00 94.25 90 GLN A N 1
ATOM 702 C CA . GLN A 1 90 ? 13.535 -9.882 -11.800 1.00 94.25 90 GLN A CA 1
ATOM 703 C C . GLN A 1 90 ? 12.226 -9.560 -11.068 1.00 94.25 90 GLN A C 1
ATOM 705 O O . GLN A 1 90 ? 11.545 -8.609 -11.432 1.00 94.25 90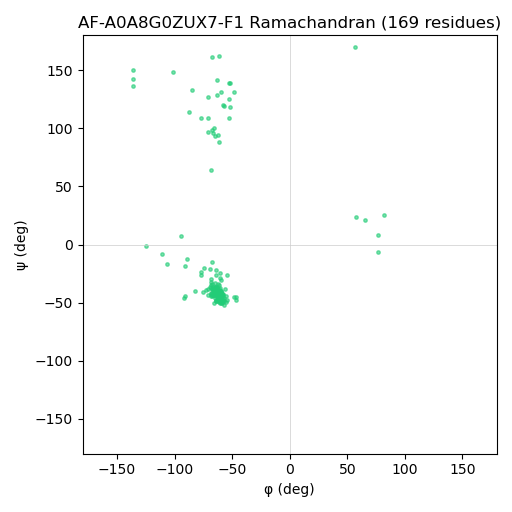 GLN A O 1
ATOM 710 N N . TYR A 1 91 ? 11.864 -10.368 -10.070 1.00 94.94 91 TYR A N 1
ATOM 711 C CA . TYR A 1 91 ? 10.706 -10.095 -9.217 1.00 94.94 91 TYR A CA 1
ATOM 712 C C . TYR A 1 91 ? 11.129 -9.206 -8.053 1.00 94.94 91 TYR A C 1
ATOM 714 O O . TYR A 1 91 ? 11.854 -9.696 -7.188 1.00 94.94 91 TYR A O 1
ATOM 722 N N . LEU A 1 92 ? 10.614 -7.972 -8.016 1.00 93.00 92 LEU A N 1
ATOM 723 C CA . LEU A 1 92 ? 10.911 -6.969 -6.986 1.00 93.00 92 LEU A CA 1
ATOM 724 C C . LEU A 1 92 ? 12.416 -6.671 -6.873 1.00 93.00 92 LEU A C 1
ATOM 726 O O . LEU A 1 92 ? 13.275 -7.345 -7.447 1.00 93.00 92 LEU A O 1
ATOM 730 N N . PHE A 1 93 ? 12.741 -5.639 -6.112 1.00 93.38 93 PHE A N 1
ATOM 731 C CA . PHE A 1 93 ? 14.095 -5.204 -5.798 1.00 93.38 93 PHE A CA 1
ATOM 732 C C . PHE A 1 93 ? 14.946 -4.872 -7.023 1.00 93.38 93 PHE A C 1
ATOM 734 O O . PHE A 1 93 ? 16.181 -4.862 -6.934 1.00 93.38 93 PHE A O 1
ATOM 741 N N . ALA A 1 94 ? 14.317 -4.525 -8.153 1.00 91.12 94 ALA A N 1
ATOM 742 C CA . ALA A 1 94 ? 15.052 -3.908 -9.241 1.00 91.12 94 ALA A CA 1
ATOM 743 C C . ALA A 1 94 ? 15.823 -2.697 -8.683 1.00 91.12 94 ALA A C 1
ATOM 745 O O . ALA A 1 94 ? 15.265 -1.939 -7.890 1.00 91.12 94 ALA A O 1
ATOM 746 N N . PRO A 1 95 ? 17.086 -2.445 -9.079 1.00 90.50 95 PRO A N 1
ATOM 747 C CA . PRO A 1 95 ? 17.880 -1.365 -8.483 1.00 90.50 95 PRO A CA 1
ATOM 748 C C . PRO A 1 95 ? 17.201 0.013 -8.527 1.00 90.50 95 PRO A C 1
ATOM 750 O O . PRO A 1 95 ? 17.466 0.872 -7.694 1.00 90.50 95 PRO A O 1
ATOM 753 N N . ALA A 1 96 ? 16.314 0.219 -9.503 1.00 86.81 96 ALA A N 1
ATOM 754 C CA . ALA A 1 96 ? 15.504 1.418 -9.649 1.00 86.81 96 ALA A CA 1
ATOM 755 C C . ALA A 1 96 ? 14.331 1.527 -8.651 1.00 86.81 96 ALA A C 1
ATOM 757 O O . ALA A 1 96 ? 13.835 2.637 -8.478 1.00 86.81 96 ALA A O 1
ATOM 758 N N . PHE A 1 97 ? 13.880 0.425 -8.042 1.00 90.12 97 PHE A N 1
ATOM 759 C CA . PHE A 1 97 ? 12.693 0.299 -7.173 1.00 90.12 97 PHE A CA 1
ATOM 760 C C . PHE A 1 97 ? 12.978 -0.289 -5.780 1.00 90.12 97 PHE A C 1
ATOM 762 O O . PHE A 1 97 ? 12.088 -0.345 -4.940 1.00 90.12 97 PHE A O 1
ATOM 769 N N . PHE A 1 98 ? 14.233 -0.647 -5.495 1.00 92.00 98 PHE A N 1
ATOM 770 C CA . PHE A 1 98 ? 14.640 -1.322 -4.261 1.00 92.00 98 PHE A CA 1
ATOM 771 C C . PHE A 1 98 ? 14.065 -0.707 -2.977 1.00 92.00 98 PHE A C 1
ATOM 773 O O . PHE A 1 98 ? 13.553 -1.421 -2.118 1.00 92.00 98 PHE A O 1
ATOM 780 N N . TRP A 1 99 ? 14.151 0.618 -2.823 1.00 92.00 99 TRP A N 1
ATOM 781 C CA . TRP A 1 99 ? 13.672 1.276 -1.608 1.00 92.00 99 TRP A CA 1
ATOM 782 C C . TRP A 1 99 ? 12.148 1.280 -1.513 1.00 92.00 99 TRP A C 1
ATOM 784 O O . TRP A 1 99 ? 11.627 1.068 -0.420 1.00 92.00 99 TRP A O 1
ATOM 794 N N . GLU A 1 100 ? 11.435 1.474 -2.621 1.00 93.38 100 GLU A N 1
ATOM 795 C CA . GLU A 1 100 ? 9.977 1.333 -2.641 1.00 93.38 100 GLU A CA 1
ATOM 796 C C . GLU A 1 100 ? 9.546 -0.084 -2.246 1.00 93.38 100 GLU A C 1
ATOM 798 O O . GLU A 1 100 ? 8.579 -0.251 -1.501 1.00 93.38 100 GLU A O 1
ATOM 803 N N . ASP A 1 101 ? 10.295 -1.106 -2.659 1.00 94.56 101 ASP A N 1
ATOM 804 C CA . ASP A 1 101 ? 10.000 -2.488 -2.284 1.00 94.56 101 ASP A CA 1
ATOM 805 C C . ASP A 1 101 ? 10.237 -2.740 -0.799 1.00 94.56 101 ASP A C 1
ATOM 807 O O . ASP A 1 101 ? 9.367 -3.301 -0.135 1.00 94.56 101 ASP A O 1
ATOM 811 N N . VAL A 1 102 ? 11.348 -2.255 -0.233 1.00 95.12 102 VAL A N 1
ATOM 812 C CA . VAL A 1 102 ? 11.617 -2.342 1.216 1.00 95.12 102 VAL A CA 1
ATOM 813 C C . VAL A 1 102 ? 10.462 -1.745 2.028 1.00 95.12 102 VAL A C 1
ATOM 815 O O . VAL A 1 102 ? 9.965 -2.378 2.964 1.00 95.12 102 VAL A O 1
ATOM 818 N N . PHE A 1 103 ? 9.987 -0.553 1.657 1.00 93.75 103 PHE A N 1
ATOM 819 C CA . PHE A 1 103 ? 8.850 0.068 2.338 1.00 93.75 103 PHE A CA 1
ATOM 820 C C . PHE A 1 103 ? 7.536 -0.670 2.067 1.00 93.75 103 PHE A C 1
ATOM 822 O O . PHE A 1 103 ? 6.723 -0.819 2.979 1.00 93.75 103 PHE A O 1
ATOM 829 N N . SER A 1 104 ? 7.328 -1.189 0.859 1.00 94.88 104 SER A N 1
ATOM 830 C CA . SER A 1 104 ? 6.146 -1.989 0.527 1.00 94.88 104 SER A CA 1
ATOM 831 C C . SER A 1 104 ? 6.086 -3.287 1.343 1.00 94.88 104 SER A C 1
ATOM 833 O O . SER A 1 104 ? 5.012 -3.653 1.825 1.00 94.88 104 SER A O 1
ATOM 835 N N . PHE A 1 105 ? 7.227 -3.937 1.589 1.00 96.62 105 PHE A N 1
ATOM 836 C CA . PHE A 1 105 ? 7.323 -5.080 2.500 1.00 96.62 105 PHE A CA 1
ATOM 837 C C . PHE A 1 105 ? 7.035 -4.694 3.951 1.00 96.62 105 PHE A C 1
ATOM 839 O O . PHE A 1 105 ? 6.317 -5.428 4.626 1.00 96.62 105 PHE A O 1
ATOM 846 N N . ALA A 1 106 ? 7.516 -3.541 4.426 1.00 97.44 106 ALA A N 1
ATOM 847 C CA . ALA A 1 106 ? 7.172 -3.050 5.763 1.00 97.44 106 ALA A CA 1
ATOM 848 C C . ALA A 1 106 ? 5.658 -2.800 5.903 1.00 97.44 106 ALA A C 1
ATOM 850 O O . ALA A 1 106 ? 5.042 -3.218 6.885 1.00 97.44 106 ALA A O 1
ATOM 851 N N . VAL A 1 107 ? 5.037 -2.182 4.893 1.00 98.19 107 VAL A N 1
ATOM 852 C CA .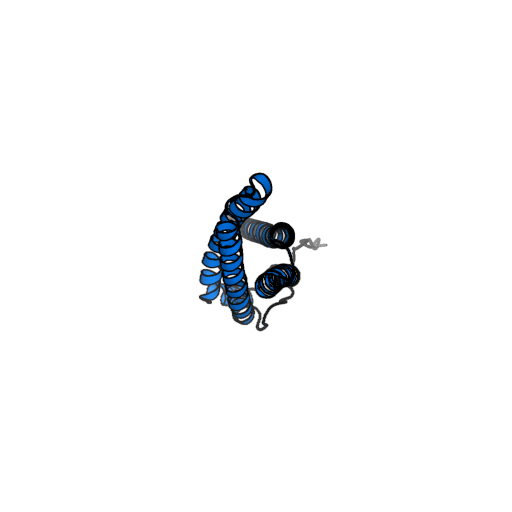 VAL A 1 107 ? 3.586 -1.941 4.848 1.00 98.19 107 VAL A CA 1
ATOM 853 C C . VAL A 1 107 ? 2.810 -3.256 4.880 1.00 98.19 107 VAL A C 1
ATOM 855 O O . VAL A 1 107 ? 1.910 -3.407 5.706 1.00 98.19 107 VAL A O 1
ATOM 858 N N . ILE A 1 108 ? 3.157 -4.218 4.019 1.00 97.62 108 ILE A N 1
ATOM 859 C CA . ILE A 1 108 ? 2.502 -5.532 4.017 1.00 97.62 108 ILE A CA 1
ATOM 860 C C . ILE A 1 108 ? 2.722 -6.246 5.346 1.00 97.62 108 ILE A C 1
ATOM 862 O O . ILE A 1 108 ? 1.753 -6.729 5.913 1.00 97.62 108 ILE A O 1
ATOM 866 N N . GLY A 1 109 ? 3.942 -6.254 5.884 1.00 98.44 109 GLY A N 1
ATOM 867 C CA . GLY A 1 109 ? 4.252 -6.891 7.163 1.00 98.44 109 GLY A CA 1
ATOM 868 C C . GLY A 1 109 ? 3.382 -6.372 8.309 1.00 98.44 109 GLY A C 1
ATOM 869 O O . GLY A 1 109 ? 2.816 -7.168 9.057 1.00 98.44 109 GLY A O 1
ATOM 870 N N . LEU A 1 110 ? 3.194 -5.052 8.404 1.00 98.69 110 LEU A N 1
ATOM 871 C CA . LEU A 1 110 ? 2.322 -4.442 9.415 1.00 98.69 110 LEU A CA 1
ATOM 872 C C . LEU A 1 110 ? 0.843 -4.797 9.202 1.00 98.69 110 LEU A C 1
ATOM 874 O O . LEU A 1 110 ? 0.133 -5.085 10.164 1.00 98.69 110 LEU A O 1
ATOM 878 N N . HIS A 1 111 ? 0.378 -4.842 7.952 1.00 98.62 111 HIS A N 1
ATOM 879 C CA . HIS A 1 111 ? -0.979 -5.290 7.633 1.00 98.62 111 HIS A CA 1
ATOM 880 C C . HIS A 1 111 ? -1.194 -6.783 7.931 1.00 98.62 111 HIS A C 1
ATOM 882 O O . HIS A 1 111 ? -2.256 -7.169 8.419 1.00 98.62 111 HIS A O 1
ATOM 888 N N . THR A 1 112 ? -0.191 -7.627 7.703 1.00 98.69 112 THR A N 1
ATOM 889 C CA . THR A 1 112 ? -0.224 -9.047 8.073 1.00 98.69 112 THR A CA 1
ATOM 890 C C . THR A 1 112 ? -0.261 -9.218 9.583 1.00 98.69 112 THR A C 1
ATOM 892 O O . THR A 1 112 ? -1.064 -10.003 10.083 1.00 98.69 112 THR A O 1
ATOM 895 N N . ALA A 1 113 ? 0.548 -8.448 10.317 1.00 98.75 113 ALA A N 1
ATOM 896 C CA . ALA A 1 113 ? 0.524 -8.430 11.776 1.00 98.75 113 ALA A CA 1
ATOM 897 C C . ALA A 1 113 ? -0.852 -8.000 12.308 1.00 98.75 113 ALA A C 1
ATOM 899 O O . ALA A 1 113 ? -1.363 -8.623 13.237 1.00 98.75 113 ALA A O 1
ATOM 900 N N . TYR A 1 114 ? -1.487 -7.003 11.679 1.00 98.81 114 TYR A N 1
ATOM 901 C CA . TYR A 1 114 ? -2.857 -6.601 12.001 1.00 98.81 114 TYR A CA 1
ATOM 902 C C . TYR A 1 114 ? -3.847 -7.755 11.813 1.00 98.81 114 TYR A C 1
ATOM 904 O O . TYR A 1 114 ? -4.619 -8.049 12.723 1.00 98.81 114 TYR A O 1
ATOM 912 N N . VAL A 1 115 ? -3.821 -8.431 10.658 1.00 98.75 115 VAL A N 1
ATOM 913 C CA . VAL A 1 115 ? -4.733 -9.555 10.378 1.00 98.75 115 VAL A CA 1
ATOM 914 C C . VAL A 1 115 ? -4.511 -10.695 11.368 1.00 98.75 115 VAL A C 1
ATOM 916 O O . VAL A 1 115 ? -5.476 -11.233 11.902 1.00 98.75 115 VAL A O 1
ATOM 919 N N . TRP A 1 116 ? -3.257 -11.035 11.663 1.00 98.75 116 TRP A N 1
ATOM 920 C CA . TRP A 1 116 ? -2.933 -12.049 12.662 1.00 98.75 116 TRP A CA 1
ATOM 921 C C . TRP A 1 116 ? -3.470 -11.675 14.051 1.00 98.75 116 TRP A C 1
ATOM 923 O O . TRP A 1 116 ? -4.150 -12.487 14.680 1.00 98.75 116 TRP A O 1
ATOM 933 N N . ALA A 1 117 ? -3.225 -10.444 14.510 1.00 98.69 117 ALA A N 1
ATOM 934 C CA . ALA A 1 117 ? -3.682 -9.974 15.816 1.00 98.69 117 ALA A CA 1
ATOM 935 C C . ALA A 1 117 ? -5.215 -9.930 15.913 1.00 98.69 117 ALA A C 1
ATOM 937 O O . ALA A 1 117 ? -5.774 -10.268 16.956 1.00 98.69 117 ALA A O 1
ATOM 938 N N . LEU A 1 118 ? -5.895 -9.576 14.818 1.00 98.56 118 LEU A N 1
ATOM 939 C CA . LEU A 1 118 ? -7.352 -9.613 14.716 1.00 98.56 118 LEU A CA 1
ATOM 940 C C . LEU A 1 118 ? -7.892 -11.046 14.832 1.00 98.56 118 LEU A C 1
ATOM 942 O O . LEU A 1 118 ? -8.811 -11.285 15.609 1.00 98.56 118 LEU A O 1
ATOM 946 N N . LEU A 1 119 ? -7.327 -11.997 14.080 1.00 98.50 119 LEU A N 1
ATOM 947 C CA . LEU A 1 119 ? -7.801 -13.389 14.047 1.00 98.50 119 LEU A CA 1
ATOM 948 C C . LEU A 1 119 ? -7.550 -14.140 15.359 1.00 98.50 119 LEU A C 1
ATOM 950 O O . LEU A 1 119 ? -8.325 -15.016 15.728 1.00 98.50 119 LEU A O 1
ATOM 954 N N . THR A 1 120 ? -6.463 -13.808 16.050 1.00 98.56 120 THR A N 1
ATOM 955 C CA . THR A 1 120 ? -6.076 -14.444 17.319 1.00 98.56 120 THR A CA 1
ATOM 956 C C . THR A 1 120 ? -6.665 -13.756 18.545 1.00 98.56 120 THR A C 1
ATOM 958 O O . THR A 1 120 ? -6.573 -14.295 19.645 1.00 98.56 120 THR A O 1
ATOM 961 N N . GLY A 1 121 ? -7.235 -12.558 18.386 1.00 97.88 121 GLY A N 1
ATOM 962 C CA . GLY A 1 121 ? -7.640 -11.722 19.514 1.00 97.88 121 GLY A CA 1
ATOM 963 C C . GLY A 1 121 ? -6.457 -11.234 20.360 1.00 97.88 121 GLY A C 1
ATOM 964 O O . GLY A 1 121 ? -6.649 -10.869 21.517 1.00 97.88 121 GLY A O 1
ATOM 965 N N . ALA A 1 122 ? -5.236 -11.223 19.811 1.00 98.06 122 ALA A N 1
ATOM 966 C CA . ALA A 1 122 ? -4.017 -10.870 20.544 1.00 98.06 122 ALA A CA 1
ATOM 967 C C . ALA A 1 122 ? -3.948 -9.391 20.962 1.00 98.06 122 ALA A C 1
ATOM 969 O O . ALA A 1 122 ? -3.110 -9.020 21.782 1.00 98.06 122 ALA A O 1
ATOM 970 N N . MET A 1 123 ? -4.796 -8.533 20.387 1.00 97.81 123 MET A N 1
ATOM 971 C CA . MET A 1 123 ? -4.829 -7.102 20.674 1.00 97.81 123 MET A CA 1
ATOM 972 C C . MET A 1 123 ? -6.265 -6.593 20.836 1.00 97.81 123 MET A C 1
ATOM 974 O O . MET A 1 123 ? -7.146 -6.998 20.074 1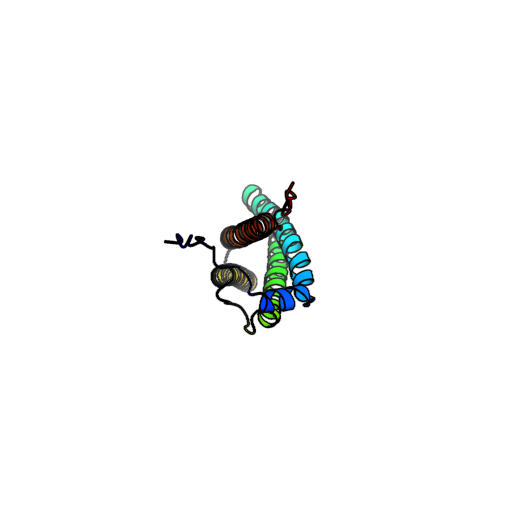.00 97.81 123 MET A O 1
ATOM 978 N N . PRO A 1 124 ? -6.511 -5.655 21.770 1.00 98.00 124 PRO A N 1
ATOM 979 C CA . PRO A 1 124 ? -7.794 -4.972 21.855 1.00 98.00 124 PRO A CA 1
ATOM 980 C C . PRO A 1 124 ? -8.025 -4.054 20.637 1.00 98.00 124 PRO A C 1
ATOM 982 O O . PRO A 1 124 ? -7.060 -3.638 19.981 1.00 98.00 124 PRO A O 1
ATOM 985 N N . PRO A 1 125 ? -9.285 -3.659 20.365 1.00 98.12 125 PRO A N 1
ATOM 986 C CA . PRO A 1 125 ? -9.656 -2.794 19.244 1.00 98.12 125 PRO A CA 1
ATOM 987 C C . PRO A 1 125 ? -8.781 -1.549 19.064 1.00 98.12 125 PRO A C 1
ATOM 989 O O . PRO A 1 125 ? -8.355 -1.248 17.953 1.00 98.12 125 PRO A O 1
ATOM 992 N N . GLN A 1 126 ? -8.468 -0.831 20.142 1.00 97.50 126 GLN A N 1
ATOM 993 C CA . GLN A 1 126 ? -7.672 0.396 20.082 1.00 97.50 126 GLN A CA 1
ATOM 994 C C . GLN A 1 126 ? -6.238 0.114 19.611 1.00 97.50 126 GLN A C 1
ATOM 996 O O . GLN A 1 126 ? -5.736 0.812 18.734 1.00 97.50 126 GLN A O 1
ATOM 1001 N N . ALA A 1 127 ? -5.610 -0.946 20.128 1.00 98.25 127 ALA A N 1
ATOM 1002 C CA . ALA A 1 127 ? -4.255 -1.339 19.742 1.00 98.25 127 ALA A CA 1
ATOM 1003 C C . ALA A 1 127 ? -4.186 -1.806 18.279 1.00 98.25 127 ALA A C 1
ATOM 1005 O O . ALA A 1 127 ? -3.249 -1.445 17.565 1.00 98.25 127 ALA A O 1
ATOM 1006 N N . LEU A 1 128 ? -5.211 -2.522 17.798 1.00 98.62 128 LEU A N 1
ATOM 1007 C CA . LEU A 1 128 ? -5.344 -2.867 16.379 1.00 98.62 128 LEU A CA 1
ATOM 1008 C C . LEU A 1 128 ? -5.377 -1.612 15.496 1.00 98.62 128 LEU A C 1
ATOM 1010 O O . LEU A 1 128 ? -4.697 -1.550 14.473 1.00 98.62 128 LEU A O 1
ATOM 1014 N N . MET A 1 129 ? -6.125 -0.585 15.895 1.00 98.62 129 MET A N 1
ATOM 1015 C CA . MET A 1 129 ? -6.201 0.665 15.133 1.00 98.62 129 MET A CA 1
ATOM 1016 C C . MET A 1 129 ? -4.890 1.448 15.166 1.00 98.62 129 MET A C 1
ATOM 1018 O O . MET A 1 129 ? -4.486 1.991 14.140 1.00 98.62 129 MET A O 1
ATOM 1022 N N . THR A 1 130 ? -4.174 1.453 16.292 1.00 98.25 130 THR A N 1
ATOM 1023 C CA . THR A 1 130 ? -2.820 2.023 16.362 1.00 98.25 130 THR A CA 1
ATOM 1024 C C . THR A 1 130 ? -1.853 1.294 15.426 1.00 98.25 130 THR A C 1
ATOM 1026 O O . THR A 1 130 ? -1.094 1.945 14.708 1.00 98.25 130 THR A O 1
ATOM 1029 N N . LEU A 1 131 ? -1.912 -0.041 15.363 1.00 98.69 131 LEU A N 1
ATOM 1030 C CA . LEU A 1 131 ? -1.112 -0.832 14.424 1.00 98.69 131 LEU A CA 1
ATOM 1031 C C . LEU A 1 131 ? -1.464 -0.512 12.961 1.00 98.69 131 LEU A C 1
ATOM 1033 O O . LEU A 1 131 ? -0.568 -0.348 12.131 1.00 98.69 131 LEU A O 1
ATOM 1037 N N . ALA A 1 132 ? -2.753 -0.347 12.649 1.00 98.56 132 ALA A N 1
ATOM 1038 C CA . ALA A 1 132 ? -3.192 0.092 11.327 1.00 98.56 132 ALA A CA 1
ATOM 1039 C C . ALA A 1 132 ? -2.645 1.490 10.981 1.00 98.56 132 ALA A C 1
ATOM 1041 O O . ALA A 1 132 ? -2.122 1.691 9.887 1.00 98.56 132 ALA A O 1
ATOM 1042 N N . LEU A 1 133 ? -2.675 2.443 11.920 1.00 98.69 133 LEU A N 1
ATOM 1043 C CA . LEU A 1 133 ? -2.101 3.778 11.716 1.00 98.69 133 LEU A CA 1
ATOM 1044 C C . LEU A 1 133 ? -0.581 3.744 11.497 1.00 98.69 133 LEU A C 1
ATOM 1046 O O . LEU A 1 133 ? -0.075 4.490 10.657 1.00 98.69 133 LEU A O 1
ATOM 1050 N N . ALA A 1 134 ? 0.147 2.857 12.179 1.00 98.50 134 ALA A N 1
ATOM 1051 C CA . ALA A 1 134 ? 1.572 2.646 11.917 1.00 98.50 134 ALA A CA 1
ATOM 1052 C C . ALA A 1 134 ? 1.811 2.133 10.484 1.00 98.50 134 ALA A C 1
ATOM 1054 O O . ALA A 1 134 ? 2.671 2.655 9.768 1.00 98.50 134 ALA A O 1
ATOM 1055 N N . ALA A 1 135 ? 0.996 1.179 10.019 1.00 98.31 135 ALA A N 1
ATOM 1056 C CA . ALA A 1 135 ? 1.027 0.721 8.630 1.00 98.31 135 ALA A CA 1
ATOM 1057 C C . ALA A 1 135 ? 0.706 1.855 7.638 1.00 98.31 135 ALA A C 1
ATOM 1059 O O . ALA A 1 135 ? 1.278 1.929 6.549 1.00 98.31 135 ALA A O 1
ATOM 1060 N N . TYR A 1 136 ? -0.186 2.769 8.020 1.00 98.44 136 TYR A N 1
ATOM 1061 C CA . TYR A 1 136 ? -0.624 3.891 7.187 1.00 98.44 136 TYR A CA 1
ATOM 1062 C C . TYR A 1 136 ? 0.462 4.952 7.064 1.00 98.44 136 TYR A C 1
ATOM 1064 O O . TYR A 1 136 ? 0.689 5.459 5.966 1.00 98.44 136 TYR A O 1
ATOM 1072 N N . ALA A 1 137 ? 1.190 5.224 8.145 1.00 98.06 137 ALA A N 1
ATOM 1073 C CA . ALA A 1 137 ? 2.371 6.077 8.112 1.00 98.06 137 ALA A CA 1
ATOM 1074 C C . ALA A 1 137 ? 3.450 5.503 7.176 1.00 98.06 137 ALA A C 1
ATOM 1076 O O . ALA A 1 137 ? 3.951 6.217 6.306 1.00 98.06 137 ALA A O 1
ATOM 1077 N N . ALA A 1 138 ? 3.740 4.200 7.277 1.00 97.12 138 ALA A N 1
ATOM 1078 C CA . ALA A 1 138 ? 4.661 3.528 6.357 1.00 97.12 138 ALA A CA 1
ATOM 1079 C C . ALA A 1 138 ? 4.183 3.620 4.893 1.00 97.12 138 ALA A C 1
ATOM 1081 O O . ALA A 1 138 ? 4.976 3.889 3.988 1.00 97.12 138 ALA A O 1
ATOM 1082 N N . TYR A 1 139 ? 2.876 3.474 4.655 1.00 97.12 139 TYR A N 1
ATOM 1083 C CA . TYR A 1 139 ? 2.286 3.608 3.323 1.00 97.12 139 TYR A CA 1
ATOM 1084 C C . TYR A 1 139 ? 2.427 5.026 2.754 1.00 97.12 139 TYR A C 1
ATOM 1086 O O . TYR A 1 139 ? 2.711 5.167 1.568 1.00 97.12 139 TYR A O 1
ATOM 1094 N N . VAL A 1 140 ? 2.270 6.072 3.570 1.00 96.69 140 VAL A N 1
ATOM 1095 C CA . VAL A 1 140 ? 2.454 7.466 3.127 1.00 96.69 140 VAL A CA 1
ATOM 1096 C C . VAL A 1 140 ? 3.895 7.722 2.688 1.00 96.69 140 VAL A C 1
ATOM 1098 O O . VAL A 1 140 ? 4.103 8.385 1.671 1.00 96.69 140 VAL A O 1
ATOM 1101 N N . ILE A 1 141 ? 4.883 7.158 3.391 1.00 95.56 141 ILE A N 1
ATOM 1102 C CA . ILE A 1 141 ? 6.292 7.244 2.979 1.00 95.56 141 ILE A CA 1
ATOM 1103 C C . ILE A 1 141 ? 6.476 6.586 1.605 1.00 95.56 141 ILE A C 1
ATOM 1105 O O . ILE A 1 141 ? 7.007 7.220 0.691 1.00 95.56 141 ILE A O 1
ATOM 1109 N N . ASN A 1 142 ? 5.957 5.367 1.432 1.00 93.12 142 ASN A N 1
ATOM 1110 C CA . ASN A 1 142 ? 6.022 4.635 0.165 1.00 93.12 142 ASN A CA 1
ATOM 1111 C C . ASN A 1 142 ? 5.344 5.404 -0.988 1.00 93.12 142 ASN A C 1
ATOM 1113 O O . ASN A 1 142 ? 5.923 5.619 -2.052 1.00 93.12 142 ASN A O 1
ATOM 1117 N N . ALA A 1 143 ? 4.126 5.905 -0.768 1.00 91.75 143 ALA A N 1
ATOM 1118 C CA . ALA A 1 143 ? 3.402 6.705 -1.755 1.00 91.75 143 ALA A CA 1
ATOM 1119 C C . ALA A 1 143 ? 4.157 7.999 -2.112 1.00 91.75 143 ALA A C 1
ATOM 1121 O O . ALA A 1 143 ? 4.208 8.391 -3.281 1.00 91.75 143 ALA A O 1
ATOM 1122 N N . GLY A 1 144 ? 4.791 8.636 -1.124 1.00 92.44 144 GLY A N 1
ATOM 1123 C CA . GLY A 1 144 ? 5.659 9.792 -1.324 1.00 92.44 144 GLY A CA 1
ATOM 1124 C C . GLY A 1 144 ? 6.833 9.492 -2.259 1.00 92.44 144 GLY A C 1
ATOM 1125 O O . GLY A 1 144 ? 7.083 10.269 -3.184 1.00 92.44 144 GLY A O 1
ATOM 1126 N N . GLN A 1 145 ? 7.504 8.347 -2.088 1.00 91.00 145 GLN A N 1
ATOM 1127 C CA . GLN A 1 145 ? 8.590 7.905 -2.977 1.00 91.00 145 GLN A CA 1
ATOM 1128 C C . GLN A 1 145 ? 8.109 7.793 -4.434 1.00 91.00 145 GLN A C 1
ATOM 1130 O O . GLN A 1 145 ? 8.718 8.374 -5.340 1.00 91.00 145 GLN A O 1
ATOM 1135 N N . PHE A 1 146 ? 6.956 7.155 -4.659 1.00 86.56 146 PHE A N 1
ATOM 1136 C CA . PHE A 1 146 ? 6.360 7.043 -5.993 1.00 86.56 146 PHE A CA 1
ATOM 1137 C C . PHE A 1 146 ? 6.010 8.402 -6.615 1.00 86.56 146 PHE A C 1
ATOM 1139 O O . PHE A 1 146 ? 6.305 8.634 -7.792 1.00 86.56 146 PHE A O 1
ATOM 1146 N N . LEU A 1 147 ? 5.424 9.329 -5.851 1.00 88.69 147 LEU A N 1
ATOM 1147 C CA . LEU A 1 147 ? 5.084 10.668 -6.349 1.00 88.69 147 LEU A CA 1
ATOM 1148 C C . LEU A 1 147 ? 6.328 11.467 -6.760 1.00 88.69 147 LEU A C 1
ATOM 1150 O O . LEU A 1 147 ? 6.333 12.106 -7.818 1.00 88.69 147 LEU A O 1
ATOM 1154 N N . LEU A 1 148 ? 7.396 11.406 -5.962 1.00 88.00 148 LEU A N 1
ATOM 1155 C CA . LEU A 1 148 ? 8.670 12.050 -6.288 1.00 88.00 148 LEU A CA 1
ATOM 1156 C C . LEU A 1 148 ? 9.279 11.462 -7.567 1.00 88.00 148 LEU A C 1
ATOM 1158 O O . LEU A 1 148 ? 9.730 12.214 -8.437 1.00 88.00 148 LEU A O 1
ATOM 1162 N N . LYS A 1 149 ? 9.219 10.137 -7.732 1.00 86.94 149 LYS A N 1
ATOM 1163 C CA . LYS A 1 149 ? 9.695 9.442 -8.935 1.00 86.94 149 LYS A CA 1
ATOM 1164 C C . LYS A 1 149 ? 8.891 9.822 -10.184 1.00 86.94 149 LYS A C 1
ATOM 1166 O O . LYS A 1 149 ? 9.480 10.102 -11.230 1.00 86.94 149 LYS A O 1
ATOM 1171 N N . LEU A 1 150 ? 7.562 9.920 -10.082 1.00 84.06 150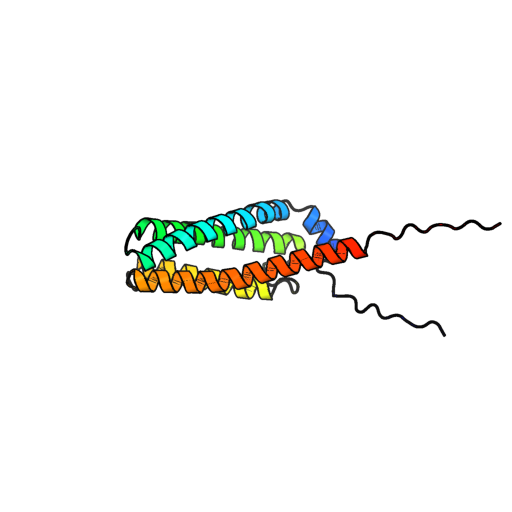 LEU A N 1
ATOM 1172 C CA . LEU A 1 150 ? 6.698 10.399 -11.172 1.00 84.06 150 LEU A CA 1
ATOM 1173 C C . LEU A 1 150 ? 7.020 11.846 -11.560 1.00 84.06 150 LEU A C 1
ATOM 1175 O O . LEU A 1 150 ? 7.065 12.172 -12.749 1.00 84.06 150 LEU A O 1
ATOM 1179 N N . ARG A 1 151 ? 7.272 12.713 -10.574 1.00 85.19 151 ARG A N 1
ATOM 1180 C CA . ARG A 1 151 ? 7.673 14.103 -10.820 1.00 85.19 151 ARG A CA 1
ATOM 1181 C C . ARG A 1 151 ? 9.012 14.175 -11.551 1.00 85.19 151 ARG A C 1
ATOM 1183 O O . ARG A 1 151 ? 9.108 14.908 -12.532 1.00 85.19 151 ARG A O 1
ATOM 1190 N N . ALA A 1 152 ? 10.005 13.395 -11.124 1.00 82.69 152 ALA A N 1
ATOM 1191 C CA . ALA A 1 152 ? 11.308 13.332 -11.784 1.00 82.69 152 ALA A CA 1
ATOM 1192 C C . ALA A 1 152 ? 11.183 12.864 -13.245 1.00 82.69 152 ALA A C 1
ATOM 1194 O O . ALA A 1 152 ? 11.689 13.524 -14.147 1.00 82.69 152 ALA A O 1
ATOM 1195 N N . ALA A 1 153 ? 10.408 11.805 -13.501 1.00 80.38 153 ALA A N 1
ATOM 1196 C CA . ALA A 1 153 ? 10.198 11.287 -14.855 1.00 80.38 153 ALA A CA 1
ATOM 1197 C C . ALA A 1 153 ? 9.513 12.297 -15.800 1.00 80.38 153 ALA A C 1
ATOM 1199 O O . ALA A 1 153 ? 9.808 12.327 -16.998 1.00 80.38 153 ALA A O 1
ATOM 1200 N N . ARG A 1 154 ? 8.602 13.132 -15.278 1.00 80.38 154 ARG A N 1
ATOM 1201 C CA . ARG A 1 154 ? 7.959 14.212 -16.048 1.00 80.38 154 ARG A CA 1
ATOM 1202 C C . ARG A 1 154 ? 8.949 15.316 -16.420 1.00 80.38 154 ARG A C 1
ATOM 1204 O O . ARG A 1 154 ? 8.916 15.771 -17.559 1.00 80.38 154 ARG A O 1
ATOM 1211 N N . LEU A 1 155 ? 9.819 15.717 -15.491 1.00 75.94 155 LEU A N 1
ATOM 1212 C CA . LEU A 1 155 ? 10.846 16.739 -15.728 1.00 75.94 155 LEU A CA 1
ATOM 1213 C C . LEU A 1 155 ? 11.876 16.267 -16.764 1.00 75.94 155 LEU A C 1
ATOM 1215 O O . LEU A 1 155 ? 12.108 16.968 -17.743 1.00 75.94 155 LEU A O 1
ATOM 1219 N N . ASP A 1 156 ? 12.372 15.034 -16.636 1.00 71.88 156 ASP A N 1
ATOM 1220 C CA . ASP A 1 156 ? 13.302 14.441 -17.610 1.00 71.88 156 ASP A CA 1
ATOM 1221 C C . ASP A 1 156 ? 12.696 14.360 -19.027 1.00 71.88 156 ASP A C 1
ATOM 1223 O O . ASP A 1 156 ? 13.407 14.434 -20.027 1.00 71.88 156 ASP A O 1
ATOM 1227 N N . SER A 1 157 ? 11.372 14.198 -19.133 1.00 67.31 157 SER A N 1
ATOM 1228 C CA . SER A 1 157 ? 10.664 14.169 -20.423 1.00 67.31 157 SER A CA 1
ATOM 1229 C C . SER A 1 157 ? 10.474 15.566 -21.028 1.00 67.31 157 SER A C 1
ATOM 1231 O O . SER A 1 157 ? 10.357 15.692 -22.246 1.00 67.31 157 SER A O 1
ATOM 1233 N N . ALA A 1 158 ? 10.434 16.614 -20.199 1.00 67.94 158 ALA A N 1
ATOM 1234 C CA . ALA A 1 158 ? 10.345 18.000 -20.653 1.00 67.94 158 ALA A CA 1
ATOM 1235 C C . ALA A 1 158 ? 11.691 18.500 -21.201 1.00 67.94 158 ALA A C 1
ATOM 1237 O O . ALA A 1 158 ? 11.705 19.111 -22.269 1.00 67.94 158 ALA A O 1
ATOM 1238 N N . ASP A 1 159 ? 12.799 18.153 -20.538 1.00 60.53 159 ASP A N 1
ATOM 1239 C CA . ASP A 1 159 ? 14.162 18.524 -20.955 1.00 60.53 159 ASP A CA 1
ATOM 1240 C C . ASP A 1 159 ? 14.618 17.817 -22.242 1.00 60.53 159 ASP A C 1
ATOM 1242 O O . ASP A 1 159 ? 15.517 18.288 -22.933 1.00 60.53 159 ASP A O 1
ATOM 1246 N N . ARG A 1 160 ? 13.996 16.684 -22.595 1.00 60.09 160 ARG A N 1
ATOM 1247 C CA . ARG A 1 160 ? 14.361 15.878 -23.773 1.00 60.09 160 ARG A CA 1
ATOM 1248 C C . ARG A 1 160 ? 13.555 16.198 -25.035 1.00 60.09 160 ARG A C 1
ATOM 1250 O O . ARG A 1 160 ? 13.691 15.478 -26.025 1.00 60.09 160 ARG A O 1
ATOM 1257 N N . ARG A 1 161 ? 12.716 17.244 -25.030 1.00 52.22 161 ARG A N 1
ATOM 1258 C CA . ARG A 1 161 ? 12.110 17.748 -26.276 1.00 52.22 161 ARG A CA 1
ATOM 1259 C C . ARG A 1 161 ? 13.237 18.261 -27.176 1.00 52.22 161 ARG A C 1
ATOM 1261 O O . ARG A 1 161 ? 14.046 19.050 -26.691 1.00 52.22 161 ARG A O 1
ATOM 1268 N N . PRO A 1 162 ? 13.322 17.841 -28.450 1.00 48.53 162 PRO A N 1
ATOM 1269 C CA . PRO A 1 162 ? 14.317 18.398 -29.351 1.00 48.53 162 PRO A CA 1
ATOM 1270 C C . PRO A 1 162 ? 14.087 19.907 -29.422 1.00 48.53 162 PRO A C 1
ATOM 1272 O O . PRO A 1 162 ? 12.998 20.356 -29.783 1.00 48.53 162 PRO A O 1
ATOM 1275 N N . GLY A 1 163 ? 15.098 20.687 -29.030 1.00 49.47 163 GLY A N 1
ATOM 1276 C CA . GLY A 1 163 ? 15.144 22.090 -29.405 1.00 49.47 163 GLY A CA 1
ATOM 1277 C C . GLY A 1 163 ? 14.976 22.137 -30.916 1.00 49.47 163 GLY A C 1
ATOM 1278 O O . GLY A 1 163 ? 15.684 21.423 -31.627 1.00 49.47 163 GLY A O 1
ATOM 1279 N N . ILE A 1 164 ? 13.989 22.895 -31.391 1.00 51.88 164 ILE A N 1
ATOM 1280 C CA . ILE A 1 164 ? 13.865 23.211 -32.809 1.00 51.88 164 ILE A CA 1
ATOM 1281 C C . ILE A 1 164 ? 15.228 23.778 -33.199 1.00 51.88 164 ILE A C 1
ATOM 1283 O O . ILE A 1 164 ? 15.601 24.853 -32.730 1.00 51.88 164 ILE A O 1
ATOM 1287 N N . LEU A 1 165 ? 16.003 23.026 -33.982 1.00 51.81 165 LEU A N 1
ATOM 1288 C CA . LEU A 1 165 ? 17.150 23.581 -34.675 1.00 51.81 165 LEU A CA 1
ATOM 1289 C C . LEU A 1 165 ? 16.546 24.586 -35.650 1.00 51.81 165 LEU A C 1
ATOM 1291 O O . LEU A 1 165 ? 16.072 24.217 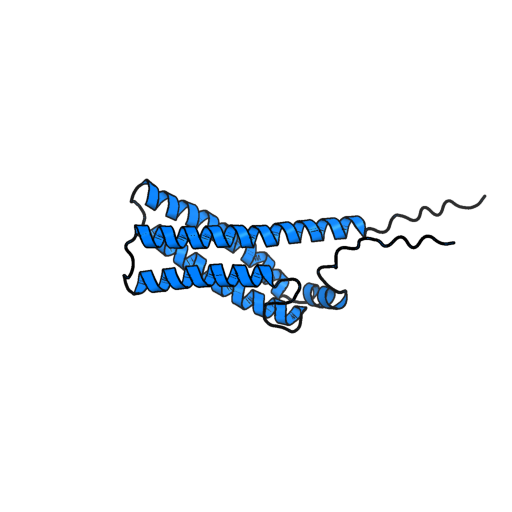-36.720 1.00 51.81 165 LEU A O 1
ATOM 1295 N N . THR A 1 166 ? 16.462 25.851 -35.244 1.00 50.38 166 THR A N 1
ATOM 1296 C CA . THR A 1 166 ? 16.322 26.937 -36.201 1.00 50.38 166 THR A CA 1
ATOM 1297 C C . THR A 1 166 ? 17.590 26.900 -37.038 1.00 50.38 166 THR A C 1
ATOM 1299 O O . THR A 1 166 ? 18.622 27.430 -36.624 1.00 50.38 166 THR A O 1
ATOM 1302 N N . GLU A 1 167 ? 17.533 26.214 -38.179 1.00 49.09 167 GLU A N 1
ATOM 1303 C CA . GLU A 1 167 ? 18.466 26.437 -39.274 1.00 49.09 167 GLU A CA 1
ATOM 1304 C C . GLU A 1 167 ? 18.271 27.890 -39.720 1.00 49.09 167 GLU A C 1
ATOM 1306 O O . GLU A 1 167 ? 17.424 28.219 -40.547 1.00 49.09 167 GLU A O 1
ATOM 1311 N N . GLY A 1 168 ? 19.009 28.793 -39.073 1.00 44.47 168 GLY A N 1
ATOM 1312 C CA . GLY A 1 168 ? 19.215 30.147 -39.553 1.00 44.47 168 GLY A CA 1
ATOM 1313 C C . GLY A 1 168 ? 20.054 30.050 -40.814 1.00 44.47 168 GLY A C 1
ATOM 1314 O O . GLY A 1 168 ? 21.264 29.847 -40.735 1.00 44.47 168 GLY A O 1
ATOM 1315 N N . GLY A 1 169 ? 19.366 30.109 -41.953 1.00 38.50 169 GLY A N 1
ATOM 1316 C CA . GLY A 1 169 ? 19.940 30.052 -43.284 1.00 38.50 169 GLY A CA 1
ATOM 1317 C C . GLY A 1 169 ? 21.071 31.056 -43.475 1.00 38.50 169 GLY A C 1
ATOM 1318 O O . GLY A 1 169 ? 21.000 32.205 -43.043 1.00 38.50 169 GLY A O 1
ATOM 1319 N N . ALA A 1 170 ? 22.107 30.576 -44.150 1.00 46.12 170 ALA A N 1
ATOM 1320 C CA . ALA A 1 170 ? 23.117 31.402 -44.771 1.00 46.12 170 ALA A CA 1
ATOM 1321 C C . ALA A 1 170 ? 22.467 32.324 -45.815 1.00 46.12 170 ALA A C 1
ATOM 1323 O O . ALA A 1 170 ? 21.720 31.853 -46.677 1.00 46.12 170 ALA A O 1
ATOM 1324 N N . VAL A 1 171 ? 22.798 33.613 -45.740 1.00 51.22 171 VAL A N 1
ATOM 1325 C CA . VAL A 1 171 ? 22.847 34.537 -46.880 1.00 51.22 171 VAL A CA 1
ATOM 1326 C C . VAL A 1 171 ? 24.178 35.262 -46.795 1.00 51.22 171 VAL A C 1
ATOM 1328 O O . VAL A 1 171 ? 24.509 35.718 -45.676 1.00 51.22 171 VAL A O 1
#

InterPro domains:
  IPR009905 2-vinyl bacteriochlorophyllide hydratase [PF07284] (14-151)
  IPR009905 2-vinyl bacteriochlorophyllide hydratase [TIGR02020] (13-154)

Radius of gyration: 21.76 Å; Cα contacts (8 Å, |Δi|>4): 119; chains: 1; bounding box: 59×49×69 Å

Foldseek 3Di:
DDDPPPPPDDDDLADPQLVVLLVPDPLVVVLVVLVVVLVVLLVVLVVQLVCCLVPVPNLVVNVVSLVVSLVSLVVSLVSVQVSCCSRPVGRDCDVSCNVLVVLSVVLNVLSVVLVVCVVVVVDDSNVSSVSSVVSSVSVVVSVVVVVVVVVVNVVVVVVPDPDPPPPPDDD

pLDDT: mean 88.77, std 16.77, range [38.5, 98.81]

Sequence (171 aa):
MPRLTYSSGRKPLYTPQERARRDSTRWTLVQGILAPLQFLVFAVSLGLVLRFLITGEGYAAATASILVKTMFLYTIMVTGAIWEKAVFGQYLFAPAFFWEDVFSFAVIGLHTAYVWALLTGAMPPQALMTLALAAYAAYVINAGQFLLKLRAARLDSADRRPGILTEGGAV

Secondary structure (DSSP, 8-state):
---------PPPSS-HHHHHHHHH-THHHHHHHHHHHHHHHHHHHHHHHHHHHHHS--HHHHHHHHHHHHHHHHHHHHHHHHHHHHHHSSSS--TTTHHHHHHHHHHHHHHHHHHHHHHHT-S-HHHHHHHHHHHHHHHHHHHHHHHHHHHHHHHHHHHTSPP--------

Nearest PDB structures (foldseek):
  8fyv-assembly3_E  TM=4.052E-01  e=1.276E+00  Salmonella enterica subsp. enterica serovar Typhimurium

Organism: NCBI:txid2807096